Protein AF-A0A931QF37-F1 (afdb_monomer_lite)

Secondary structure (DSSP, 8-state):
-EEEEEEEEE-S-TT-SEEEEEEEETTEEEEEESTHHHHHTTTSEEEE-TT-EE-PPP--

pLDDT: mean 96.97, std 1.88, range [88.81, 98.62]

Sequence (60 aa):
MRILYNARIHTLDPKRPLASALVIDRERILASGGDELLREFDNAEKQDMRGLVILPGLTD

Foldseek 3Di:
DAKEALEFEQDPDPVDRTFGMWDDDPRDTPDGHHPVVCVVPVVHHYDYPNHYYHYPDDDD

Structure (mmCIF, N/CA/C/O backbone):
data_AF-A0A931QF37-F1
#
_entry.id   AF-A0A931QF37-F1
#
loop_
_atom_site.group_PDB
_atom_site.id
_atom_site.type_symbol
_atom_site.label_atom_id
_atom_site.label_alt_id
_atom_site.label_comp_id
_atom_site.label_asym_id
_atom_site.label_entity_id
_atom_site.label_seq_id
_atom_site.pdbx_PDB_ins_code
_atom_site.Cartn_x
_atom_site.Cartn_y
_atom_site.Cartn_z
_atom_site.occupancy
_atom_site.B_iso_or_equiv
_atom_site.auth_seq_id
_atom_site.auth_comp_id
_atom_site.auth_asym_id
_atom_site.auth_atom_id
_atom_site.pdbx_PDB_model_num
ATOM 1 N N . MET A 1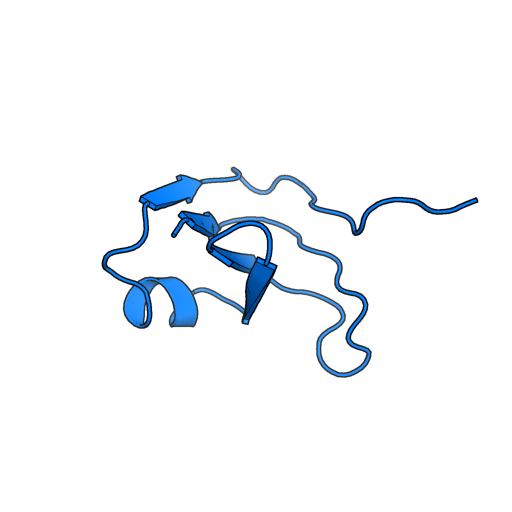 1 ? -2.596 -9.169 10.245 1.00 96.00 1 MET A N 1
ATOM 2 C CA . MET A 1 1 ? -2.794 -8.371 9.023 1.00 96.00 1 MET A CA 1
ATOM 3 C C . MET A 1 1 ? -2.512 -6.901 9.287 1.00 96.00 1 MET A C 1
ATOM 5 O O . MET A 1 1 ? -3.046 -6.344 10.240 1.00 96.00 1 MET A O 1
ATOM 9 N N . ARG A 1 2 ? -1.681 -6.285 8.448 1.00 97.81 2 ARG A N 1
ATOM 10 C CA . ARG A 1 2 ? -1.264 -4.882 8.529 1.00 97.81 2 ARG A CA 1
ATOM 11 C C . ARG A 1 2 ? -1.352 -4.242 7.150 1.00 97.81 2 ARG A C 1
ATOM 13 O O . ARG A 1 2 ? -1.038 -4.904 6.165 1.00 97.81 2 ARG A O 1
ATOM 20 N N . ILE A 1 3 ? -1.733 -2.973 7.083 1.00 98.56 3 ILE A N 1
ATOM 21 C CA . ILE A 1 3 ? -1.683 -2.170 5.862 1.00 98.56 3 ILE A CA 1
ATOM 22 C C . ILE A 1 3 ? -0.708 -1.009 6.054 1.00 98.56 3 ILE A C 1
ATOM 24 O O . ILE A 1 3 ? -0.896 -0.157 6.922 1.00 98.56 3 ILE A O 1
ATOM 28 N N . LEU A 1 4 ? 0.351 -0.996 5.249 1.00 98.56 4 LEU A N 1
ATOM 29 C CA . LEU A 1 4 ? 1.257 0.143 5.116 1.00 98.56 4 LEU A CA 1
ATOM 30 C C . LEU A 1 4 ? 0.650 1.069 4.066 1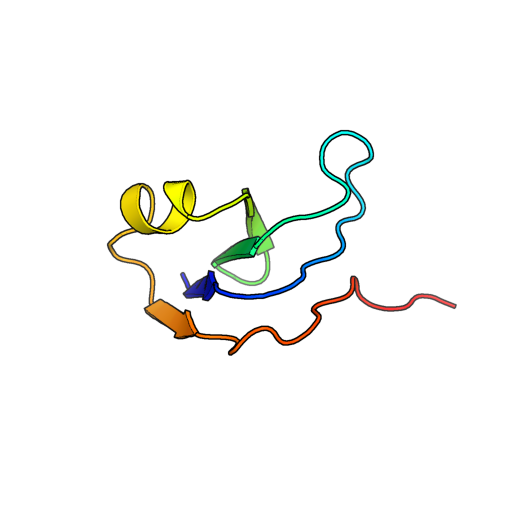.00 98.56 4 LEU A C 1
ATOM 32 O O . LEU A 1 4 ? 0.382 0.606 2.961 1.00 98.56 4 LEU A O 1
ATOM 36 N N . TYR A 1 5 ? 0.411 2.337 4.383 1.00 98.62 5 TYR A N 1
ATOM 37 C CA . TYR A 1 5 ? -0.217 3.286 3.457 1.00 98.62 5 TYR A CA 1
ATOM 38 C C . TYR A 1 5 ? 0.491 4.637 3.473 1.00 98.62 5 TYR A C 1
ATOM 40 O O . TYR A 1 5 ? 1.342 4.878 4.330 1.00 98.62 5 TYR A O 1
ATOM 48 N N . ASN A 1 6 ? 0.147 5.509 2.517 1.00 98.44 6 ASN A N 1
ATOM 49 C CA . ASN A 1 6 ? 0.827 6.790 2.318 1.00 98.44 6 ASN A CA 1
ATOM 50 C C . ASN A 1 6 ? 2.343 6.580 2.135 1.00 98.44 6 ASN A C 1
ATOM 52 O O . ASN A 1 6 ? 3.163 7.168 2.832 1.00 98.44 6 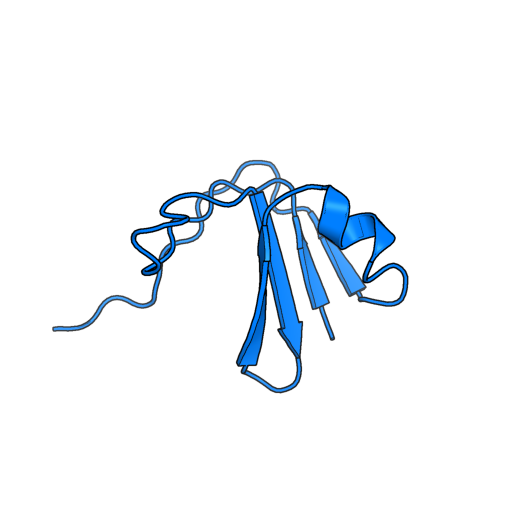ASN A O 1
ATOM 56 N N . ALA A 1 7 ? 2.719 5.672 1.234 1.00 98.38 7 ALA A N 1
ATOM 57 C CA . ALA A 1 7 ? 4.107 5.374 0.882 1.00 98.38 7 ALA A CA 1
ATOM 58 C C . ALA A 1 7 ? 4.336 5.546 -0.625 1.00 98.38 7 ALA A C 1
ATOM 60 O O . ALA A 1 7 ? 3.392 5.550 -1.411 1.00 98.38 7 ALA A O 1
ATOM 61 N N . ARG A 1 8 ? 5.600 5.614 -1.047 1.00 98.56 8 ARG A N 1
ATOM 62 C CA . ARG A 1 8 ? 5.995 5.392 -2.445 1.00 98.56 8 ARG A CA 1
ATOM 63 C C . ARG A 1 8 ? 6.594 3.996 -2.563 1.00 98.56 8 ARG A C 1
ATOM 65 O O . ARG A 1 8 ? 7.763 3.791 -2.249 1.00 98.56 8 ARG A O 1
ATOM 72 N N . ILE A 1 9 ? 5.784 3.033 -2.979 1.00 98.62 9 ILE A N 1
ATOM 73 C CA . ILE A 1 9 ? 6.146 1.614 -2.968 1.00 98.62 9 ILE A CA 1
ATOM 74 C C . ILE A 1 9 ? 6.555 1.194 -4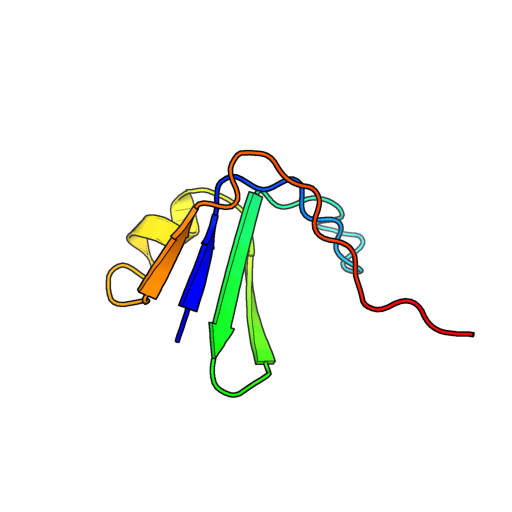.372 1.00 98.62 9 ILE A C 1
ATOM 76 O O . ILE A 1 9 ? 5.737 1.232 -5.287 1.00 98.62 9 ILE A O 1
ATOM 80 N N . HIS A 1 10 ? 7.806 0.777 -4.538 1.00 98.31 10 HIS A N 1
ATOM 81 C CA . HIS A 1 10 ? 8.262 0.119 -5.756 1.00 98.31 10 HIS A CA 1
ATOM 82 C C . HIS A 1 10 ? 7.929 -1.368 -5.674 1.00 98.31 10 HIS A C 1
ATOM 84 O O . HIS A 1 10 ? 8.268 -2.030 -4.692 1.00 98.31 10 HIS A O 1
ATOM 90 N N . THR A 1 11 ? 7.260 -1.898 -6.694 1.00 96.88 11 THR A N 1
ATOM 91 C CA . THR A 1 11 ? 6.930 -3.326 -6.765 1.00 96.88 11 THR A CA 1
ATOM 92 C C . THR A 1 11 ? 7.726 -4.009 -7.876 1.00 96.88 11 THR A C 1
ATOM 94 O O . THR A 1 11 ? 8.289 -3.354 -8.753 1.00 96.88 11 THR A O 1
ATOM 97 N N . LEU A 1 12 ? 7.766 -5.342 -7.837 1.00 94.56 12 LEU A N 1
ATOM 98 C CA . LEU A 1 12 ? 8.309 -6.167 -8.918 1.00 94.56 12 LEU A CA 1
ATOM 99 C C . LEU A 1 12 ? 7.234 -6.581 -9.945 1.00 94.56 12 LEU A C 1
ATOM 101 O O . LEU A 1 12 ? 7.532 -7.350 -10.854 1.00 94.56 12 LEU A O 1
ATOM 105 N N . ASP A 1 13 ? 5.993 -6.095 -9.816 1.00 93.44 13 ASP A N 1
ATOM 106 C CA . ASP A 1 13 ? 4.934 -6.327 -10.802 1.00 93.44 13 ASP A CA 1
ATOM 107 C C . ASP A 1 13 ? 5.070 -5.319 -11.961 1.00 93.44 13 ASP A C 1
ATOM 109 O O . ASP A 1 13 ? 4.832 -4.123 -11.763 1.00 93.44 13 ASP A O 1
ATOM 113 N N . PRO A 1 14 ? 5.392 -5.761 -13.193 1.00 94.19 14 PRO A N 1
ATOM 114 C CA . PRO A 1 14 ? 5.537 -4.861 -14.336 1.00 94.19 14 PRO A CA 1
ATOM 115 C C . PRO A 1 14 ? 4.230 -4.156 -14.726 1.00 94.19 14 PRO A C 1
ATOM 117 O O . PRO A 1 14 ? 4.275 -3.099 -15.352 1.00 94.19 14 PRO A O 1
ATOM 120 N N . LYS A 1 15 ? 3.060 -4.701 -14.362 1.00 94.94 15 LYS A N 1
ATOM 121 C CA . LYS A 1 15 ? 1.759 -4.051 -14.596 1.00 94.94 15 LYS A CA 1
ATOM 122 C C . LYS A 1 15 ? 1.448 -2.984 -13.548 1.00 94.94 15 LYS A C 1
ATOM 124 O O . LYS A 1 15 ? 0.608 -2.119 -13.794 1.00 94.94 15 LYS A O 1
ATOM 129 N N . ARG A 1 16 ? 2.105 -3.042 -12.387 1.00 93.31 16 ARG A N 1
ATOM 130 C CA . ARG A 1 16 ? 1.912 -2.123 -11.259 1.00 93.31 16 ARG A CA 1
ATOM 131 C C . ARG A 1 16 ? 3.257 -1.787 -10.601 1.00 93.31 16 ARG A C 1
ATOM 133 O O . ARG A 1 16 ? 3.470 -2.122 -9.439 1.00 93.31 16 ARG A O 1
ATOM 140 N N . PRO A 1 17 ? 4.168 -1.093 -11.306 1.00 97.00 17 PRO A N 1
ATOM 141 C CA . PRO A 1 17 ? 5.520 -0.830 -10.803 1.00 97.00 17 PRO A CA 1
ATOM 142 C C . PRO A 1 17 ? 5.545 0.094 -9.574 1.00 97.00 17 PRO A C 1
ATOM 144 O O . PRO A 1 17 ? 6.527 0.110 -8.833 1.00 97.00 17 PRO A O 1
ATOM 147 N N . LEU A 1 18 ? 4.469 0.860 -9.356 1.00 98.12 18 LEU A N 1
ATOM 148 C CA . LEU A 1 18 ? 4.284 1.741 -8.209 1.00 98.12 18 LEU A CA 1
ATOM 149 C C . LEU A 1 18 ? 2.956 1.452 -7.501 1.00 98.12 18 LEU A C 1
ATOM 151 O O . LEU A 1 18 ? 1.941 1.192 -8.146 1.00 98.12 18 LEU A O 1
ATOM 155 N N . ALA A 1 19 ? 2.978 1.560 -6.176 1.00 98.38 19 ALA A N 1
ATOM 156 C CA . ALA A 1 19 ? 1.822 1.494 -5.290 1.00 98.38 19 ALA A CA 1
ATOM 157 C C . ALA A 1 19 ? 1.959 2.535 -4.164 1.00 98.38 19 ALA A C 1
ATOM 159 O O . ALA A 1 19 ? 3.060 3.026 -3.895 1.00 98.38 19 ALA A O 1
ATOM 160 N N . SER A 1 20 ? 0.850 2.863 -3.500 1.00 98.44 20 SER A N 1
ATOM 161 C CA . SER A 1 20 ? 0.833 3.719 -2.306 1.00 98.44 20 SER A CA 1
ATOM 162 C C . SER A 1 20 ? 0.353 3.016 -1.037 1.00 98.44 20 SER A C 1
ATOM 164 O O . SER A 1 20 ? 0.519 3.563 0.057 1.00 98.44 20 SER A O 1
ATOM 166 N N . ALA A 1 21 ? -0.171 1.794 -1.169 1.00 98.31 21 ALA A N 1
ATOM 167 C CA . ALA A 1 21 ? -0.566 0.925 -0.072 1.00 98.31 21 ALA A CA 1
ATOM 168 C C . ALA A 1 21 ? -0.141 -0.539 -0.300 1.00 98.31 21 ALA A C 1
ATOM 170 O O . ALA A 1 21 ? -0.120 -1.034 -1.432 1.00 98.31 21 ALA A O 1
ATOM 171 N N . LEU A 1 22 ? 0.188 -1.236 0.790 1.00 98.00 22 LEU A N 1
ATOM 172 C CA . LEU A 1 22 ? 0.620 -2.634 0.810 1.00 98.00 22 LEU A CA 1
ATOM 173 C C . LEU A 1 22 ? -0.004 -3.363 2.001 1.00 98.00 22 LEU A C 1
ATOM 175 O O . LEU A 1 22 ? 0.168 -2.943 3.145 1.00 98.00 22 LEU A O 1
ATOM 179 N N . VAL A 1 23 ? -0.692 -4.471 1.737 1.00 98.31 23 VAL A N 1
ATOM 180 C CA . VAL A 1 23 ? -1.306 -5.322 2.760 1.00 98.31 23 VAL A CA 1
ATOM 181 C C . VAL A 1 23 ? -0.422 -6.533 3.005 1.00 98.31 23 VAL A C 1
ATOM 183 O O . VAL A 1 23 ? -0.071 -7.258 2.072 1.00 98.31 23 VAL A O 1
ATOM 186 N N . ILE A 1 24 ? -0.089 -6.762 4.270 1.00 97.88 24 ILE A N 1
ATOM 187 C CA . ILE A 1 24 ? 0.764 -7.854 4.726 1.00 97.88 24 ILE A CA 1
ATOM 188 C C . ILE A 1 24 ? -0.016 -8.703 5.727 1.00 97.88 24 ILE A C 1
ATOM 190 O O . ILE A 1 24 ? -0.569 -8.190 6.704 1.00 97.88 24 ILE A O 1
ATOM 194 N N . ASP A 1 25 ? -0.019 -10.016 5.530 1.00 97.38 25 ASP A N 1
ATOM 195 C CA . ASP A 1 25 ? -0.481 -10.964 6.538 1.00 97.38 25 ASP A CA 1
ATOM 196 C C . ASP A 1 25 ? 0.427 -12.186 6.581 1.00 97.38 25 ASP A C 1
ATOM 198 O O . ASP A 1 25 ? 0.813 -12.710 5.538 1.00 97.38 25 ASP A O 1
ATOM 202 N N . ARG A 1 26 ? 0.775 -12.627 7.797 1.00 95.44 26 ARG A N 1
ATOM 203 C CA . ARG A 1 26 ? 1.623 -13.810 8.045 1.00 95.44 26 ARG A CA 1
ATOM 204 C C . ARG A 1 26 ? 2.841 -13.873 7.111 1.00 95.44 26 ARG A C 1
ATOM 206 O O . ARG A 1 26 ? 3.035 -14.856 6.403 1.00 95.44 26 ARG A O 1
ATOM 213 N N . GLU A 1 27 ? 3.615 -12.788 7.088 1.00 93.12 27 GLU A N 1
ATOM 214 C CA . GLU A 1 27 ? 4.858 -12.654 6.303 1.00 93.12 27 GLU A CA 1
ATOM 215 C C . GLU A 1 27 ? 4.679 -12.668 4.775 1.00 93.12 27 GLU A C 1
ATOM 217 O O . GLU A 1 27 ? 5.655 -12.752 4.031 1.00 93.12 27 GLU A O 1
ATOM 222 N N . ARG A 1 28 ? 3.446 -12.542 4.276 1.00 96.38 28 ARG A N 1
ATOM 223 C CA . ARG A 1 28 ? 3.155 -12.467 2.842 1.00 96.38 28 ARG A CA 1
ATOM 224 C C . ARG A 1 28 ? 2.486 -11.156 2.478 1.00 96.38 28 ARG A C 1
ATOM 226 O O . ARG A 1 28 ? 1.646 -10.645 3.214 1.00 96.38 28 ARG A O 1
ATOM 233 N N . ILE A 1 29 ? 2.830 -10.649 1.298 1.00 96.06 29 ILE A N 1
ATOM 234 C CA . ILE A 1 29 ? 2.087 -9.570 0.651 1.00 96.06 29 ILE A CA 1
ATOM 235 C C . ILE A 1 29 ? 0.786 -10.172 0.118 1.00 96.06 29 ILE A C 1
ATOM 237 O O . ILE A 1 29 ? 0.824 -11.064 -0.728 1.00 96.06 29 ILE A O 1
ATOM 241 N N . LEU A 1 30 ? -0.352 -9.698 0.621 1.00 96.81 30 LEU A N 1
ATOM 242 C CA . LEU A 1 30 ? -1.675 -10.102 0.138 1.00 96.81 30 LEU A CA 1
ATOM 243 C C . LEU A 1 30 ? -2.155 -9.220 -1.016 1.00 96.81 30 LEU A C 1
ATOM 245 O O . LEU A 1 30 ? -2.785 -9.717 -1.945 1.00 96.81 30 LEU A O 1
ATOM 249 N N . ALA A 1 31 ? -1.857 -7.921 -0.958 1.00 96.94 31 ALA A N 1
ATOM 250 C CA . ALA A 1 31 ? -2.250 -6.949 -1.970 1.00 96.94 31 ALA A CA 1
ATOM 251 C C . ALA A 1 31 ? -1.281 -5.760 -1.999 1.00 96.94 31 ALA A C 1
ATOM 253 O O . ALA A 1 31 ? -0.750 -5.354 -0.965 1.00 96.94 31 ALA A O 1
ATOM 254 N N . SER A 1 32 ? -1.091 -5.174 -3.179 1.00 97.12 32 SER A N 1
ATOM 255 C CA . SER A 1 32 ? -0.414 -3.891 -3.389 1.00 97.12 32 SER A CA 1
ATOM 256 C C . SER A 1 32 ? -1.288 -3.017 -4.284 1.00 97.12 32 SER A C 1
ATOM 258 O O . SER A 1 32 ? -1.873 -3.503 -5.250 1.00 97.12 32 SER A O 1
ATOM 260 N N . GLY A 1 33 ? -1.425 -1.733 -3.972 1.00 96.94 33 GLY A N 1
ATOM 261 C CA . GLY A 1 33 ? -2.389 -0.858 -4.641 1.00 96.94 33 GLY A CA 1
ATOM 262 C C . GLY A 1 33 ? -2.367 0.554 -4.081 1.00 96.94 33 GLY A C 1
ATOM 263 O O . GLY A 1 33 ? -1.311 1.038 -3.677 1.00 96.94 33 GLY A O 1
ATOM 264 N N . GLY A 1 34 ? -3.517 1.213 -4.082 1.00 97.06 34 GLY A N 1
ATOM 265 C CA . GLY A 1 34 ? -3.715 2.539 -3.518 1.00 97.06 34 GLY A CA 1
ATOM 266 C C . GLY A 1 34 ? -4.708 2.570 -2.359 1.00 97.06 34 GLY A C 1
ATOM 267 O O . GLY A 1 34 ? -4.932 1.577 -1.661 1.00 97.06 34 GLY A O 1
ATOM 268 N N . ASP A 1 35 ? -5.307 3.742 -2.153 1.00 96.06 35 ASP A N 1
ATOM 269 C CA . ASP A 1 35 ? -6.222 4.023 -1.041 1.00 96.06 35 ASP A CA 1
ATOM 270 C C . ASP A 1 35 ? -7.498 3.164 -1.072 1.00 96.06 35 ASP A C 1
ATOM 272 O O . ASP A 1 35 ? -8.199 3.058 -0.063 1.00 96.06 35 ASP A O 1
ATOM 276 N N . GLU A 1 36 ? -7.815 2.506 -2.193 1.00 97.56 36 GLU A N 1
ATOM 277 C CA . GLU A 1 36 ? -8.880 1.504 -2.256 1.00 97.56 36 GLU A CA 1
ATOM 278 C C . GLU A 1 36 ? -8.684 0.377 -1.231 1.00 97.56 36 GLU A C 1
ATOM 280 O O . GLU A 1 36 ? -9.658 -0.061 -0.614 1.00 97.56 36 GLU A O 1
ATOM 285 N N . LEU A 1 37 ? -7.432 0.007 -0.944 1.00 97.88 37 LEU A N 1
ATOM 286 C CA . LEU A 1 37 ? -7.104 -1.050 0.011 1.00 97.88 37 LEU A CA 1
ATOM 287 C C . LEU A 1 37 ? -7.416 -0.652 1.461 1.00 97.88 37 LEU A C 1
ATOM 289 O O . LEU A 1 37 ? -7.671 -1.520 2.290 1.00 97.88 37 LEU A O 1
ATOM 293 N N . LEU A 1 38 ? -7.464 0.646 1.786 1.00 97.44 38 LEU A N 1
ATOM 294 C CA . LEU A 1 38 ? -7.845 1.117 3.127 1.00 97.44 38 LEU A CA 1
ATOM 295 C C . LEU A 1 38 ? -9.318 0.848 3.452 1.00 97.44 38 LEU A C 1
ATOM 297 O O . LEU A 1 38 ? -9.676 0.794 4.632 1.00 97.44 38 LEU A O 1
ATOM 301 N N . ARG A 1 39 ? -10.156 0.744 2.412 1.00 96.75 39 ARG A N 1
ATOM 302 C CA . ARG A 1 39 ? -11.577 0.398 2.518 1.00 96.75 39 ARG A CA 1
ATOM 303 C C . ARG A 1 39 ? -11.786 -1.110 2.450 1.00 96.75 39 ARG A C 1
ATOM 305 O O . ARG A 1 39 ? -12.583 -1.631 3.214 1.00 96.75 39 ARG A O 1
ATOM 312 N N . GLU A 1 40 ? -11.068 -1.791 1.561 1.00 97.88 40 GLU A N 1
ATOM 313 C CA . GLU A 1 40 ? -11.151 -3.249 1.400 1.00 97.88 40 GLU A CA 1
ATOM 314 C C . GLU A 1 40 ? -10.616 -4.010 2.627 1.00 97.88 40 GLU A C 1
ATOM 316 O O . GLU A 1 40 ? -11.162 -5.044 3.001 1.00 97.88 40 GLU A O 1
ATOM 321 N N . PHE A 1 41 ? -9.593 -3.465 3.293 1.00 97.50 41 PHE A N 1
ATOM 322 C CA . PHE A 1 41 ? -8.958 -4.037 4.483 1.00 97.50 41 PHE A CA 1
ATOM 323 C C . PHE A 1 41 ? -9.135 -3.123 5.705 1.00 97.50 41 PHE A C 1
ATOM 325 O O . PHE A 1 41 ? -8.172 -2.773 6.392 1.00 97.50 41 PHE A O 1
ATOM 332 N N . ASP A 1 42 ? -10.372 -2.716 5.982 1.00 95.69 42 ASP A N 1
ATOM 333 C CA . ASP A 1 42 ? -10.727 -1.803 7.078 1.00 95.69 42 ASP A CA 1
ATOM 334 C C . ASP A 1 42 ? -10.282 -2.287 8.473 1.00 95.69 42 ASP A C 1
ATOM 336 O O . ASP A 1 42 ? -9.885 -1.474 9.308 1.00 95.69 42 ASP A O 1
ATOM 340 N N 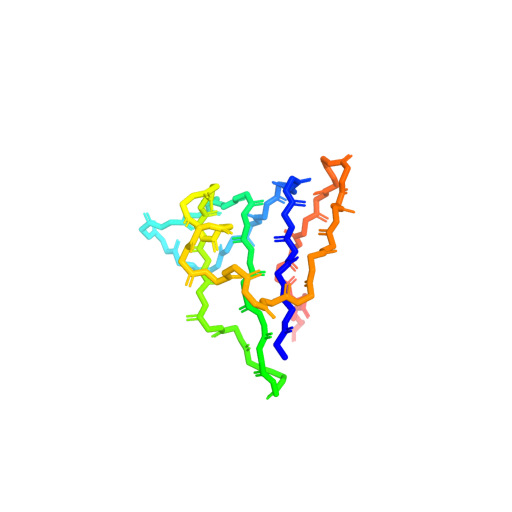. ASN A 1 43 ? -10.291 -3.604 8.681 1.00 97.00 43 ASN A N 1
ATOM 341 C CA . ASN A 1 43 ? -9.920 -4.295 9.914 1.00 97.00 43 ASN A CA 1
ATOM 342 C C . ASN A 1 43 ? -8.402 -4.531 10.066 1.00 97.00 43 ASN A C 1
ATOM 344 O O . ASN A 1 43 ? -7.964 -5.075 11.081 1.00 97.00 43 ASN A O 1
ATOM 348 N N . ALA A 1 44 ? -7.583 -4.181 9.067 1.00 97.69 44 ALA A N 1
ATOM 349 C CA . ALA A 1 44 ? -6.129 -4.301 9.168 1.00 97.69 44 ALA A CA 1
ATOM 350 C C . ALA A 1 44 ? -5.541 -3.227 10.095 1.00 97.69 44 ALA A C 1
ATOM 352 O O . ALA A 1 44 ? -6.006 -2.087 10.126 1.00 97.69 44 ALA A O 1
ATOM 353 N N . GLU A 1 45 ? -4.452 -3.555 10.797 1.00 98.12 45 GLU A N 1
ATOM 354 C CA . GLU A 1 45 ? -3.678 -2.542 11.520 1.00 98.12 45 GLU A CA 1
ATOM 355 C C . GLU A 1 45 ? -3.093 -1.540 10.513 1.00 98.12 45 GLU A C 1
ATOM 357 O O . GLU A 1 45 ? -2.296 -1.910 9.646 1.00 98.12 45 GLU A O 1
ATOM 362 N N . LYS A 1 46 ? -3.494 -0.271 10.612 1.00 98.25 46 LYS A N 1
ATOM 363 C CA . LYS A 1 46 ? -3.075 0.786 9.686 1.00 98.25 46 LYS A CA 1
ATOM 364 C C . LYS A 1 46 ? -1.767 1.418 10.151 1.00 98.25 46 LYS A C 1
ATOM 366 O O . LYS A 1 46 ? -1.711 1.988 11.238 1.00 98.25 46 LYS A O 1
ATOM 371 N N . GLN A 1 47 ? -0.745 1.393 9.300 1.00 98.31 47 GLN A N 1
ATOM 372 C CA . GLN A 1 47 ? 0.514 2.099 9.518 1.00 98.31 47 GLN A CA 1
ATOM 373 C C . GLN A 1 47 ? 0.727 3.167 8.441 1.00 98.31 47 GLN A C 1
ATOM 375 O O . GLN A 1 47 ? 0.940 2.853 7.271 1.00 98.31 47 GLN A O 1
ATOM 380 N N . ASP A 1 48 ? 0.698 4.430 8.864 1.00 98.44 48 ASP A N 1
ATOM 381 C CA . ASP A 1 48 ? 1.056 5.565 8.013 1.00 98.44 48 ASP A CA 1
ATOM 382 C C . ASP A 1 48 ? 2.575 5.604 7.814 1.00 98.44 48 ASP A C 1
ATOM 384 O O . ASP A 1 48 ? 3.342 5.689 8.779 1.00 98.44 48 ASP A O 1
ATOM 388 N N . MET A 1 49 ? 3.005 5.549 6.558 1.00 98.56 49 MET A N 1
ATOM 389 C CA . MET A 1 49 ? 4.410 5.587 6.165 1.00 98.56 49 MET A CA 1
ATOM 390 C C . MET A 1 49 ? 4.903 7.003 5.855 1.00 98.56 49 MET A C 1
ATOM 392 O O . MET A 1 49 ? 6.084 7.173 5.565 1.00 98.56 49 MET A O 1
ATOM 396 N N . ARG A 1 50 ? 4.044 8.028 5.949 1.00 98.38 50 ARG A N 1
ATOM 397 C CA . ARG A 1 50 ? 4.401 9.457 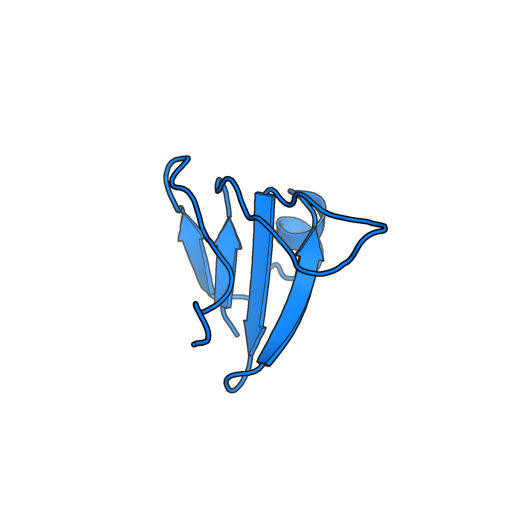5.867 1.00 98.38 50 ARG A CA 1
ATOM 398 C C . ARG A 1 50 ? 5.143 9.854 4.586 1.00 98.38 50 ARG A C 1
ATOM 400 O O . ARG A 1 50 ? 6.066 10.664 4.614 1.00 98.38 50 ARG A O 1
ATOM 407 N N . GLY A 1 51 ? 4.764 9.258 3.465 1.00 97.94 51 GLY A N 1
ATOM 408 C CA . GLY A 1 51 ? 5.370 9.471 2.153 1.00 97.94 51 GLY A CA 1
ATOM 409 C C . GLY A 1 51 ? 6.724 8.784 1.953 1.00 97.94 51 GLY A C 1
ATOM 410 O O . GLY A 1 51 ? 7.363 9.022 0.927 1.00 97.94 51 GLY A O 1
ATOM 411 N N . LEU A 1 52 ? 7.185 7.948 2.893 1.00 98.62 52 LEU A N 1
ATOM 412 C CA . LEU A 1 52 ? 8.465 7.243 2.773 1.00 98.62 52 LEU A CA 1
ATOM 413 C C . LEU A 1 52 ? 8.459 6.220 1.629 1.00 98.62 52 LEU A C 1
ATOM 415 O O . LEU A 1 52 ? 7.417 5.708 1.208 1.00 98.62 52 LEU A O 1
ATOM 419 N N . VAL A 1 53 ? 9.658 5.915 1.131 1.00 98.56 53 VAL A N 1
ATOM 420 C CA . VAL A 1 53 ? 9.869 4.953 0.045 1.00 98.56 53 VAL A CA 1
ATOM 421 C C . VAL A 1 53 ? 9.971 3.540 0.612 1.00 98.56 53 VAL A C 1
ATOM 423 O O . VAL A 1 53 ? 10.713 3.301 1.562 1.00 98.56 53 VAL A O 1
ATOM 426 N N . ILE A 1 54 ? 9.260 2.600 -0.008 1.00 98.25 54 ILE A N 1
ATOM 427 C CA . ILE A 1 54 ? 9.394 1.165 0.248 1.00 98.25 54 ILE A CA 1
ATOM 428 C C . ILE A 1 54 ? 9.942 0.518 -1.020 1.00 98.25 54 ILE A C 1
ATOM 430 O O . ILE A 1 54 ? 9.400 0.708 -2.110 1.00 98.25 54 ILE A O 1
ATOM 434 N N . LEU A 1 55 ? 11.021 -0.242 -0.865 1.00 98.00 55 LEU A N 1
ATOM 435 C CA . LEU A 1 55 ? 11.658 -0.996 -1.938 1.00 98.00 55 LEU A CA 1
ATOM 436 C C . LEU A 1 55 ? 11.475 -2.499 -1.695 1.00 98.00 55 LEU A C 1
ATOM 438 O O . LEU A 1 55 ? 11.370 -2.915 -0.536 1.00 98.00 55 LEU A O 1
ATOM 442 N N . PRO A 1 56 ? 11.474 -3.326 -2.755 1.00 96.44 56 PRO A N 1
ATOM 443 C CA . PRO A 1 56 ? 11.676 -4.758 -2.605 1.00 96.44 56 PRO A CA 1
ATOM 444 C C . PRO A 1 56 ? 12.994 -5.036 -1.873 1.00 96.44 56 PRO A C 1
ATOM 446 O O . PRO A 1 56 ? 13.928 -4.232 -1.930 1.00 96.44 56 PRO A O 1
ATOM 449 N N . GLY A 1 57 ? 13.073 -6.188 -1.204 1.00 95.50 57 GLY A N 1
ATOM 450 C CA . GLY A 1 57 ? 14.333 -6.647 -0.626 1.00 95.50 57 GLY A CA 1
ATOM 451 C C . GLY A 1 57 ? 15.415 -6.706 -1.705 1.00 95.50 57 GLY A C 1
ATOM 452 O O . GLY A 1 57 ? 15.187 -7.253 -2.783 1.00 95.50 57 GLY A O 1
ATOM 453 N N . LEU A 1 58 ? 16.574 -6.113 -1.425 1.00 95.75 58 LEU A N 1
ATOM 454 C CA . LEU A 1 58 ? 17.715 -6.162 -2.335 1.00 95.75 58 LEU A CA 1
ATOM 455 C C . LEU A 1 58 ? 18.262 -7.595 -2.381 1.00 95.75 58 LEU A C 1
ATOM 457 O O . LEU A 1 58 ? 18.264 -8.290 -1.367 1.00 95.75 58 LEU A O 1
ATOM 461 N N . THR A 1 59 ? 18.694 -8.041 -3.556 1.00 92.19 59 THR A N 1
ATOM 462 C CA . THR A 1 59 ? 19.294 -9.366 -3.777 1.00 92.19 59 THR A CA 1
ATOM 463 C C . THR A 1 59 ? 20.617 -9.167 -4.514 1.00 92.19 59 THR A C 1
ATOM 465 O O . THR A 1 59 ? 20.666 -8.332 -5.418 1.00 92.19 59 THR A O 1
ATOM 468 N N . ASP A 1 60 ? 21.657 -9.883 -4.088 1.00 88.81 60 ASP A N 1
ATOM 469 C CA . ASP A 1 60 ? 22.977 -9.974 -4.736 1.00 88.81 60 ASP A CA 1
ATOM 470 C C . ASP A 1 60 ? 23.049 -11.299 -5.510 1.00 88.81 60 ASP A C 1
ATOM 472 O O . ASP A 1 60 ? 22.728 -12.341 -4.883 1.00 88.81 60 ASP A O 1
#

Radius of gyration: 11.03 Å; chains: 1; bounding box: 35×23×26 Å